Protein AF-A0A822FAY7-F1 (afdb_monomer)

Solvent-accessible surface area (backbone atoms only — not comparable to full-atom values): 6785 Å² total; per-residue (Å²): 119,58,75,70,42,89,49,60,68,51,23,32,50,46,38,50,51,51,38,53,34,38,76,68,67,65,59,54,76,90,48,44,64,59,56,44,50,55,19,60,71,28,56,75,43,90,48,66,67,33,20,54,40,16,51,53,31,45,51,46,48,63,76,56,36,92,80,67,54,96,81,66,48,71,68,55,53,52,46,54,53,49,57,52,53,50,52,55,50,52,54,50,54,51,52,52,50,52,55,50,50,56,54,50,53,52,54,51,53,60,52,56,69,59,62,73,74,76,80,121

Nearest PDB structures (foldseek):
  6qj3-assembly1_A  TM=6.972E-01  e=2.398E-02  Thermochaetoides thermophila DSM 1495
  7qen-assembly1_D  TM=8.013E-01  e=7.112E-02  Saccharomyces cerevisiae
  6qj4-assembly1_A  TM=6.654E-01  e=1.003E-01  Thermochaetoides thermophila DSM 1495
  7q2x-assembly1_D  TM=8.027E-01  e=2.652E-01  Saccharomyces cerevisiae S288C
  5nr4-assembly2_B  TM=8.354E-01  e=2.202E+00  Homo sapiens

Sequence (120 aa):
DHVRDEAAFVRQRCLQLWISLVIQKRVPVKQYLRVFELGLDRLRDKACRVRKHAVTLVMHMVLNNPYLVIDSTRAQIEKGQNDAKTKLVELRQELEKLNKNIKEDKKMEEKKSQSDDEDS

pLDDT: mean 86.58, std 14.05, range [43.22, 98.0]

Structure (mmCIF, N/CA/C/O backbone):
data_AF-A0A822FAY7-F1
#
_entry.id   AF-A0A822FAY7-F1
#
loop_
_atom_site.group_PDB
_atom_site.id
_atom_site.type_symbol
_atom_site.label_atom_id
_atom_site.label_alt_id
_atom_site.label_comp_id
_atom_site.label_asym_id
_atom_site.label_entity_id
_atom_site.label_seq_id
_atom_site.pdbx_PDB_ins_code
_atom_site.Cartn_x
_atom_site.Cartn_y
_atom_site.Cartn_z
_atom_site.occupancy
_atom_site.B_iso_or_equiv
_atom_site.auth_seq_id
_atom_site.auth_comp_id
_atom_site.auth_asym_id
_atom_site.auth_atom_id
_atom_site.pdbx_PDB_model_num
ATOM 1 N N . ASP A 1 1 ? -0.979 -12.373 -16.413 1.00 59.97 1 ASP A N 1
ATOM 2 C CA . ASP A 1 1 ? -0.366 -11.320 -15.576 1.00 59.97 1 ASP A CA 1
ATOM 3 C C . ASP A 1 1 ? 0.816 -10.680 -16.316 1.00 59.97 1 ASP A C 1
ATOM 5 O O . ASP A 1 1 ? 1.876 -11.289 -16.403 1.00 59.97 1 ASP A O 1
ATOM 9 N N . HIS A 1 2 ? 0.646 -9.491 -16.912 1.00 74.88 2 HIS A N 1
ATOM 10 C CA . HIS A 1 2 ? 1.642 -8.883 -17.828 1.00 74.88 2 HIS A CA 1
ATOM 11 C C . HIS A 1 2 ? 2.901 -8.322 -17.136 1.00 74.88 2 HIS A C 1
ATOM 13 O O . HIS A 1 2 ? 3.894 -8.014 -17.789 1.00 74.88 2 HIS A O 1
ATOM 19 N N . VAL A 1 3 ? 2.918 -8.246 -15.801 1.00 71.62 3 VAL A N 1
ATOM 20 C CA . VAL A 1 3 ? 4.130 -7.928 -15.014 1.00 71.62 3 VAL A CA 1
ATOM 21 C C . VAL A 1 3 ? 5.195 -9.035 -15.132 1.00 71.62 3 VAL A C 1
ATOM 23 O O . VAL A 1 3 ? 6.375 -8.808 -14.852 1.00 71.62 3 VAL A O 1
ATOM 26 N N . ARG A 1 4 ? 4.796 -10.237 -15.566 1.00 78.81 4 ARG A N 1
ATOM 27 C CA . ARG A 1 4 ? 5.665 -11.408 -15.759 1.00 78.81 4 ARG A CA 1
ATOM 28 C C . ARG A 1 4 ? 5.906 -11.750 -17.229 1.00 78.81 4 ARG A C 1
ATOM 30 O O . ARG A 1 4 ? 6.434 -12.817 -17.508 1.00 78.81 4 ARG A O 1
ATOM 37 N N . ASP A 1 5 ? 5.520 -10.862 -18.138 1.00 89.75 5 ASP A N 1
ATOM 38 C CA . ASP A 1 5 ? 5.746 -11.037 -19.570 1.00 89.75 5 ASP A CA 1
ATOM 39 C C . ASP A 1 5 ? 7.237 -11.248 -19.874 1.00 89.75 5 ASP A C 1
ATOM 41 O O . ASP A 1 5 ? 8.086 -10.669 -19.191 1.00 89.75 5 ASP A O 1
ATOM 45 N N . GLU A 1 6 ? 7.576 -12.058 -20.875 1.00 84.75 6 GLU A N 1
ATOM 46 C CA . GLU A 1 6 ? 8.968 -12.281 -21.283 1.00 84.75 6 GLU A CA 1
ATOM 47 C C . GLU A 1 6 ? 9.614 -10.985 -21.783 1.00 84.75 6 GLU A C 1
ATOM 49 O O . GLU A 1 6 ? 10.769 -10.678 -21.450 1.00 84.75 6 GLU A O 1
ATOM 54 N N . ALA A 1 7 ? 8.842 -10.172 -22.507 1.00 90.38 7 ALA A N 1
ATOM 55 C CA . ALA A 1 7 ? 9.295 -8.921 -23.071 1.00 90.38 7 ALA A CA 1
ATOM 56 C C . ALA A 1 7 ? 9.438 -7.857 -21.978 1.00 90.38 7 ALA A C 1
ATOM 58 O O . ALA A 1 7 ? 8.471 -7.348 -21.402 1.00 90.38 7 ALA A O 1
ATOM 59 N N . ALA A 1 8 ? 10.678 -7.415 -21.757 1.00 91.50 8 ALA A N 1
ATOM 60 C CA . ALA A 1 8 ? 10.980 -6.334 -20.820 1.00 91.50 8 ALA A CA 1
ATOM 61 C C . ALA A 1 8 ? 10.193 -5.042 -21.126 1.00 91.50 8 ALA A C 1
ATOM 63 O O . ALA A 1 8 ? 9.879 -4.283 -20.209 1.00 91.50 8 ALA A O 1
ATOM 64 N N . PHE A 1 9 ? 9.842 -4.808 -22.399 1.00 93.38 9 PHE A N 1
ATOM 65 C CA . PHE A 1 9 ? 9.023 -3.675 -22.834 1.00 93.38 9 PHE A CA 1
ATOM 66 C C . PHE A 1 9 ? 7.597 -3.709 -22.255 1.00 93.38 9 PHE A C 1
ATOM 68 O O . PHE A 1 9 ? 7.089 -2.683 -21.795 1.00 93.38 9 PHE A O 1
ATOM 75 N N . VAL A 1 10 ? 6.963 -4.882 -22.226 1.00 94.69 10 VAL A N 1
ATOM 76 C CA . VAL A 1 10 ? 5.614 -5.048 -21.670 1.00 94.69 10 VAL A CA 1
ATOM 77 C C . VAL A 1 10 ? 5.660 -4.888 -20.152 1.00 94.69 10 VAL A C 1
ATOM 79 O O . VAL A 1 10 ? 4.880 -4.115 -19.589 1.00 94.69 10 VAL A O 1
ATOM 82 N N . ARG A 1 11 ? 6.651 -5.508 -19.491 1.00 94.25 11 ARG A N 1
ATOM 83 C CA . ARG A 1 11 ? 6.856 -5.373 -18.038 1.00 94.25 11 ARG A CA 1
ATOM 84 C C . ARG A 1 11 ? 7.035 -3.912 -17.613 1.00 94.25 11 ARG A C 1
ATOM 86 O O . ARG A 1 11 ? 6.341 -3.455 -16.706 1.00 94.25 11 ARG A O 1
ATOM 93 N N . GLN A 1 12 ? 7.908 -3.147 -18.285 1.00 94.94 12 GLN A N 1
ATOM 94 C CA . GLN A 1 12 ? 8.097 -1.724 -17.953 1.00 94.94 12 GLN A CA 1
ATOM 95 C C . GLN A 1 12 ? 6.815 -0.909 -18.177 1.00 94.94 12 GLN A C 1
ATOM 97 O O . GLN A 1 12 ? 6.531 -0.006 -17.393 1.00 94.94 12 GLN A O 1
ATOM 102 N N . ARG A 1 13 ? 6.023 -1.212 -19.218 1.00 96.25 13 ARG A N 1
ATOM 103 C CA . ARG A 1 13 ? 4.800 -0.456 -19.510 1.00 96.25 13 ARG A CA 1
ATOM 104 C C . ARG A 1 13 ? 3.723 -0.735 -18.471 1.00 96.25 13 ARG A C 1
ATOM 106 O O . ARG A 1 13 ? 3.036 0.191 -18.051 1.00 96.25 13 ARG A O 1
ATOM 113 N N . CYS A 1 14 ? 3.641 -1.973 -17.994 1.00 95.75 14 CYS A N 1
ATOM 114 C CA . CYS A 1 14 ? 2.780 -2.323 -16.876 1.00 95.75 14 CYS A CA 1
ATOM 115 C C . CYS A 1 14 ? 3.161 -1.540 -15.607 1.00 95.75 14 CYS A C 1
ATOM 117 O O . CYS A 1 14 ? 2.295 -0.925 -14.990 1.00 95.75 14 CYS A O 1
ATOM 119 N N . LEU A 1 15 ? 4.456 -1.457 -15.269 1.00 96.25 15 LEU A N 1
ATOM 120 C CA . LEU A 1 15 ? 4.921 -0.646 -14.133 1.00 96.25 15 LEU A CA 1
ATOM 121 C C . LEU A 1 15 ? 4.598 0.848 -14.304 1.00 96.25 15 LEU A C 1
ATOM 123 O O . LEU A 1 15 ? 4.196 1.495 -13.343 1.00 96.25 15 LEU A O 1
ATOM 127 N N . GLN A 1 16 ? 4.714 1.397 -15.519 1.00 96.38 16 GLN A N 1
ATOM 128 C CA . GLN A 1 16 ? 4.325 2.786 -15.809 1.00 96.38 16 GLN A CA 1
ATOM 129 C C . GLN A 1 16 ? 2.836 3.047 -15.568 1.00 96.38 16 GLN A C 1
ATOM 131 O O . GLN A 1 16 ? 2.483 4.084 -15.009 1.00 96.38 16 GLN A O 1
ATOM 136 N N . LEU A 1 17 ? 1.965 2.119 -15.973 1.00 96.69 17 LEU A N 1
ATOM 137 C CA . LEU A 1 17 ? 0.528 2.233 -15.721 1.00 96.69 17 LEU A CA 1
ATOM 138 C C . LEU A 1 17 ? 0.237 2.219 -14.220 1.00 96.69 17 LEU A C 1
ATOM 140 O O . LEU A 1 17 ? -0.496 3.080 -13.738 1.00 96.69 17 LEU A O 1
ATOM 144 N N . TRP A 1 18 ? 0.873 1.313 -13.473 1.00 96.44 18 TRP A N 1
ATOM 145 C CA . TRP A 1 18 ? 0.755 1.290 -12.016 1.00 96.44 18 TRP A CA 1
ATOM 146 C C . TRP A 1 18 ? 1.210 2.602 -11.380 1.00 96.44 18 TRP A C 1
ATOM 148 O O . TRP A 1 18 ? 0.471 3.155 -10.574 1.00 96.44 18 TRP A O 1
ATOM 158 N N . ILE A 1 19 ? 2.354 3.157 -11.792 1.00 97.12 19 ILE A N 1
ATOM 159 C CA . ILE A 1 19 ? 2.822 4.469 -11.314 1.00 97.12 19 ILE A CA 1
ATOM 160 C C . ILE A 1 19 ? 1.750 5.549 -11.535 1.00 97.12 19 ILE A C 1
ATOM 162 O O . ILE A 1 19 ? 1.431 6.288 -10.605 1.00 97.12 19 ILE A O 1
ATOM 166 N N . SER A 1 20 ? 1.154 5.620 -12.731 1.00 97.88 20 SER A N 1
ATOM 167 C CA . SER A 1 20 ? 0.099 6.600 -13.035 1.00 97.88 20 SER A CA 1
ATOM 168 C C . SER A 1 20 ? -1.114 6.438 -12.119 1.00 97.88 20 SER A C 1
ATOM 170 O O . SER A 1 20 ? -1.636 7.428 -11.608 1.00 97.88 20 SER A O 1
ATOM 172 N N . LEU A 1 21 ? -1.554 5.200 -11.879 1.00 96.69 21 LEU A N 1
ATOM 173 C CA . LEU A 1 21 ? -2.699 4.922 -11.009 1.00 96.69 21 LEU A CA 1
ATOM 174 C C . LEU A 1 21 ? -2.421 5.316 -9.555 1.00 96.69 21 LEU A C 1
ATOM 176 O O . LEU A 1 21 ? -3.313 5.826 -8.877 1.00 96.69 21 LEU A O 1
ATOM 180 N N . VAL A 1 22 ? -1.192 5.102 -9.082 1.00 96.06 22 VAL A N 1
ATOM 181 C CA . VAL A 1 22 ? -0.758 5.460 -7.724 1.00 96.06 22 VAL A CA 1
ATOM 182 C C . VAL A 1 22 ? -0.731 6.972 -7.540 1.00 96.06 22 VAL A C 1
ATOM 184 O O . VAL A 1 22 ? -1.306 7.472 -6.577 1.00 96.06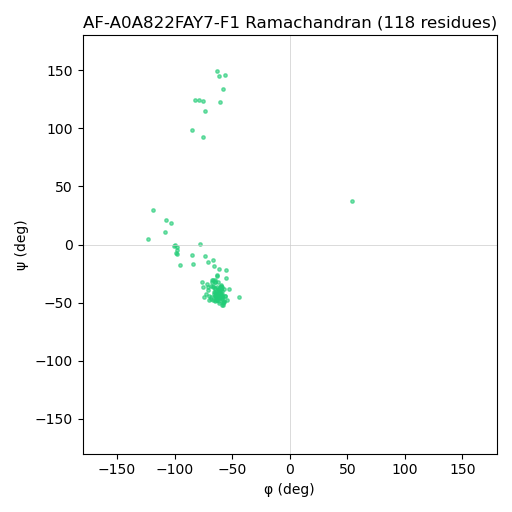 22 VAL A O 1
ATOM 187 N N . ILE A 1 23 ? -0.141 7.707 -8.487 1.00 95.31 23 ILE A N 1
ATOM 188 C CA . ILE A 1 23 ? -0.091 9.179 -8.459 1.00 95.31 23 ILE A CA 1
ATOM 189 C C . ILE A 1 23 ? -1.505 9.774 -8.471 1.00 95.31 23 ILE A C 1
ATOM 191 O O . ILE A 1 23 ? -1.791 10.721 -7.744 1.00 95.31 23 ILE A O 1
ATOM 195 N N . GLN A 1 24 ? -2.414 9.190 -9.253 1.00 95.88 24 GLN A N 1
ATOM 196 C CA . GLN A 1 24 ? -3.815 9.615 -9.313 1.00 95.88 24 GLN A CA 1
ATOM 197 C C . GLN A 1 24 ? -4.657 9.120 -8.122 1.00 95.88 24 GLN A C 1
ATOM 199 O O . GLN A 1 24 ? -5.859 9.384 -8.081 1.00 95.88 24 GLN A O 1
ATOM 204 N N . LYS A 1 25 ? -4.063 8.382 -7.172 1.00 92.19 25 LYS A N 1
ATOM 205 C CA . LYS A 1 25 ? -4.742 7.776 -6.013 1.00 92.19 25 LYS A CA 1
ATOM 206 C C . LYS A 1 25 ? -5.935 6.891 -6.409 1.00 92.19 25 LYS A C 1
ATOM 208 O O . LYS A 1 25 ? -6.962 6.863 -5.738 1.00 92.19 25 LYS A O 1
ATOM 213 N N . ARG A 1 26 ? -5.808 6.161 -7.524 1.00 94.94 26 ARG A N 1
ATOM 214 C CA . ARG A 1 26 ? -6.856 5.290 -8.099 1.00 94.94 26 ARG A CA 1
ATOM 215 C C . ARG A 1 26 ? -6.671 3.810 -7.780 1.00 94.94 26 ARG A C 1
ATOM 217 O O . ARG A 1 26 ? -7.494 2.999 -8.195 1.00 94.94 26 ARG A O 1
ATOM 224 N N . VAL A 1 27 ? -5.608 3.445 -7.067 1.00 93.50 27 VAL A N 1
ATOM 225 C CA . VAL A 1 27 ? -5.380 2.061 -6.640 1.00 93.50 27 VAL A CA 1
ATOM 226 C C . VAL A 1 27 ? -6.317 1.735 -5.473 1.00 93.50 27 VAL A C 1
ATOM 228 O O . VAL A 1 27 ? -6.261 2.422 -4.451 1.00 93.50 27 VAL A O 1
ATOM 231 N N . PRO A 1 28 ? -7.160 0.691 -5.571 1.00 93.62 28 PRO A N 1
ATOM 232 C CA . PRO A 1 28 ? -7.984 0.263 -4.449 1.00 93.62 28 PRO A CA 1
ATOM 233 C C . PRO A 1 28 ? -7.117 -0.092 -3.238 1.00 93.62 28 PRO A C 1
ATOM 235 O O . PRO A 1 28 ? -6.157 -0.852 -3.358 1.00 93.62 28 PRO A O 1
ATOM 238 N N . VAL A 1 29 ? -7.498 0.388 -2.053 1.00 90.81 29 VAL A N 1
ATOM 239 C CA . VAL A 1 29 ? -6.745 0.193 -0.797 1.00 90.81 29 VAL A CA 1
ATOM 240 C C . VAL A 1 29 ? -6.436 -1.290 -0.525 1.00 90.81 29 VAL A C 1
ATOM 242 O O . VAL A 1 29 ? -5.321 -1.638 -0.141 1.00 90.81 29 VAL A O 1
ATOM 245 N N . LYS A 1 30 ? -7.384 -2.186 -0.836 1.00 92.94 30 LYS A N 1
ATOM 246 C CA . LYS A 1 30 ? -7.228 -3.649 -0.709 1.00 92.94 30 LYS A CA 1
ATOM 247 C C . LYS A 1 30 ? -6.133 -4.240 -1.610 1.00 92.94 30 LYS A C 1
ATOM 249 O O . LYS A 1 30 ? -5.585 -5.287 -1.295 1.00 92.94 30 LYS A O 1
ATOM 254 N N . GLN A 1 31 ? -5.833 -3.594 -2.735 1.00 92.12 31 GLN A N 1
ATOM 255 C CA . GLN A 1 31 ? -4.836 -4.043 -3.713 1.00 92.12 31 GLN A CA 1
ATOM 256 C C . GLN A 1 31 ? -3.493 -3.325 -3.545 1.00 92.12 31 GLN A C 1
ATOM 258 O O . GLN A 1 31 ? -2.516 -3.711 -4.180 1.00 92.12 31 GLN A O 1
ATOM 263 N N . TYR A 1 32 ? -3.421 -2.308 -2.683 1.00 93.62 32 TYR A N 1
ATOM 264 C CA . TYR A 1 32 ? -2.243 -1.458 -2.539 1.00 93.62 32 TYR A CA 1
ATOM 265 C C . TYR A 1 32 ? -0.992 -2.270 -2.177 1.00 93.62 32 TYR A C 1
ATOM 267 O O . TYR A 1 32 ? 0.021 -2.197 -2.865 1.00 93.62 32 TYR A O 1
ATOM 275 N N . LEU A 1 33 ? -1.088 -3.137 -1.164 1.00 93.38 33 LEU A N 1
ATOM 276 C CA . LEU A 1 33 ? 0.020 -4.019 -0.779 1.00 93.38 33 LEU A CA 1
ATOM 277 C C . LEU A 1 33 ? 0.422 -4.967 -1.912 1.00 93.38 33 LEU A C 1
ATOM 279 O O . LEU A 1 33 ? 1.607 -5.145 -2.168 1.00 93.38 33 LEU A O 1
ATOM 283 N N . ARG A 1 34 ? -0.550 -5.497 -2.660 1.00 94.00 34 ARG A N 1
ATOM 284 C CA . ARG A 1 34 ? -0.263 -6.398 -3.776 1.00 94.00 34 ARG A CA 1
ATOM 285 C C . ARG A 1 34 ? 0.526 -5.706 -4.889 1.00 94.00 34 ARG A C 1
ATOM 287 O O . ARG A 1 34 ? 1.463 -6.280 -5.435 1.00 94.00 34 ARG A O 1
ATOM 294 N N . VAL A 1 35 ? 0.165 -4.469 -5.222 1.00 94.25 35 VAL A N 1
ATOM 295 C CA . VAL A 1 35 ? 0.898 -3.651 -6.203 1.00 94.25 35 VAL A CA 1
ATOM 296 C C . VAL A 1 35 ? 2.292 -3.295 -5.682 1.00 94.25 35 VAL A C 1
ATOM 298 O O . VAL A 1 35 ? 3.251 -3.267 -6.453 1.00 94.25 35 VAL A O 1
ATOM 301 N N . PHE A 1 36 ? 2.424 -3.072 -4.374 1.00 94.94 36 PHE A N 1
ATOM 302 C CA . PHE A 1 36 ? 3.708 -2.794 -3.740 1.00 94.94 36 PHE A CA 1
ATOM 303 C C . PHE A 1 36 ? 4.662 -3.989 -3.837 1.00 94.94 36 PHE A C 1
ATOM 305 O O . PHE A 1 36 ? 5.793 -3.828 -4.293 1.00 94.94 36 PHE A O 1
ATOM 312 N N . GLU A 1 37 ? 4.187 -5.192 -3.502 1.00 94.94 37 GLU A N 1
ATOM 313 C CA . GLU A 1 37 ? 4.926 -6.450 -3.668 1.00 94.94 37 GLU A CA 1
ATOM 314 C C . GLU A 1 37 ? 5.373 -6.658 -5.116 1.00 94.94 37 GLU A C 1
ATOM 316 O O . GLU A 1 37 ? 6.533 -6.975 -5.359 1.00 94.94 37 GLU A O 1
ATOM 321 N N . LEU A 1 38 ? 4.492 -6.399 -6.091 1.00 92.62 38 LEU A N 1
ATOM 322 C CA . LEU A 1 38 ? 4.852 -6.476 -7.511 1.00 92.62 38 LEU A CA 1
ATOM 323 C C . LEU A 1 38 ? 6.001 -5.520 -7.861 1.00 92.62 38 LEU A C 1
ATOM 325 O O . LEU A 1 38 ? 6.888 -5.886 -8.631 1.00 92.62 38 LEU A O 1
ATOM 329 N N . GLY A 1 39 ? 6.013 -4.309 -7.300 1.00 94.00 39 GLY A N 1
ATOM 330 C CA . GLY A 1 39 ? 7.128 -3.373 -7.447 1.00 94.00 39 GLY A CA 1
ATOM 331 C C . GLY A 1 39 ? 8.425 -3.912 -6.838 1.00 94.00 39 GLY A C 1
ATOM 332 O O . GLY A 1 39 ? 9.461 -3.913 -7.507 1.00 94.00 39 GLY A O 1
ATOM 333 N N . LEU A 1 40 ? 8.364 -4.429 -5.608 1.00 95.88 40 LEU A N 1
ATOM 334 C CA . LEU A 1 40 ? 9.514 -5.016 -4.911 1.00 95.88 40 LEU A CA 1
ATOM 335 C C . LEU A 1 40 ? 10.104 -6.213 -5.672 1.00 95.88 40 LEU A C 1
ATOM 337 O O . LEU A 1 40 ? 11.314 -6.270 -5.899 1.00 95.88 40 LEU A O 1
ATOM 341 N N . ASP A 1 41 ? 9.251 -7.111 -6.163 1.00 93.94 41 ASP A N 1
ATOM 342 C CA . ASP A 1 41 ? 9.632 -8.290 -6.947 1.00 93.94 41 ASP A CA 1
ATOM 343 C C . ASP A 1 41 ? 10.345 -7.934 -8.259 1.00 93.94 41 ASP A C 1
ATOM 345 O O . ASP A 1 41 ? 11.007 -8.780 -8.871 1.00 93.94 41 ASP A O 1
ATOM 349 N N . ARG A 1 42 ? 10.177 -6.704 -8.760 1.00 94.31 42 ARG A N 1
ATOM 350 C CA . ARG A 1 42 ? 10.811 -6.211 -9.994 1.00 94.31 42 ARG A CA 1
ATOM 351 C C . ARG A 1 42 ? 12.076 -5.388 -9.748 1.00 94.31 42 ARG A C 1
ATOM 353 O O . ARG A 1 42 ? 12.762 -5.050 -10.712 1.00 94.31 42 ARG A O 1
ATOM 360 N N . LEU A 1 43 ? 12.469 -5.149 -8.494 1.00 95.75 43 LEU A N 1
ATOM 361 C CA . LEU A 1 43 ? 13.742 -4.484 -8.172 1.00 95.75 43 LEU A CA 1
ATOM 362 C C . LEU A 1 43 ? 14.966 -5.284 -8.641 1.00 95.75 43 LEU A C 1
ATOM 364 O O . LEU A 1 43 ? 16.011 -4.703 -8.925 1.00 95.75 43 LEU A O 1
ATOM 368 N N . ARG A 1 44 ? 14.832 -6.609 -8.766 1.00 93.50 44 ARG A N 1
ATOM 369 C CA . ARG A 1 44 ? 15.889 -7.522 -9.233 1.00 93.50 44 ARG A CA 1
ATOM 370 C C . ARG A 1 44 ? 15.696 -7.990 -10.683 1.00 93.50 44 ARG A C 1
ATOM 372 O O . ARG A 1 44 ? 16.284 -8.989 -11.083 1.00 93.50 44 ARG A O 1
ATOM 379 N N . ASP A 1 45 ? 14.880 -7.296 -11.484 1.00 96.00 45 ASP A N 1
ATOM 380 C CA . ASP A 1 45 ? 14.680 -7.652 -12.898 1.00 96.00 45 ASP A CA 1
ATOM 381 C C . ASP A 1 45 ? 15.998 -7.562 -13.692 1.00 96.00 45 ASP A C 1
ATOM 383 O O . ASP A 1 45 ? 16.816 -6.672 -13.452 1.00 96.00 45 ASP A O 1
ATOM 387 N N . LYS A 1 46 ? 16.203 -8.454 -14.671 1.00 94.12 46 LYS A N 1
ATOM 388 C CA . LYS A 1 46 ? 17.389 -8.464 -15.547 1.00 94.12 46 LYS A CA 1
ATOM 389 C C . LYS A 1 46 ? 17.529 -7.157 -16.338 1.00 94.12 46 LYS A C 1
ATOM 391 O O . LYS A 1 46 ? 18.637 -6.642 -16.497 1.00 94.12 46 LYS A O 1
ATOM 396 N N . ALA A 1 47 ? 16.417 -6.586 -16.798 1.00 95.31 47 ALA A N 1
ATOM 397 C CA . ALA A 1 47 ? 16.404 -5.365 -17.589 1.00 95.31 47 ALA A CA 1
ATOM 398 C C . ALA A 1 47 ? 16.488 -4.112 -16.700 1.00 95.31 47 ALA A C 1
ATOM 400 O O . ALA A 1 47 ? 15.630 -3.865 -15.852 1.00 95.31 47 ALA A O 1
ATOM 401 N N . CYS A 1 48 ? 17.483 -3.255 -16.951 1.00 95.88 48 CYS A N 1
ATOM 402 C CA . CYS A 1 48 ? 17.692 -2.022 -16.180 1.00 95.88 48 CYS A CA 1
ATOM 403 C C . CYS A 1 48 ? 16.492 -1.064 -16.232 1.00 95.88 48 CYS A C 1
ATOM 405 O O . CYS A 1 48 ? 16.172 -0.425 -15.231 1.00 95.88 48 CYS A O 1
ATOM 407 N N . ARG A 1 49 ? 15.794 -1.002 -17.374 1.00 95.00 49 ARG A N 1
ATOM 408 C CA . ARG A 1 49 ? 14.599 -0.165 -17.556 1.00 95.00 49 ARG A CA 1
ATOM 409 C C . ARG A 1 49 ? 13.487 -0.595 -16.601 1.00 95.00 49 ARG A C 1
ATOM 411 O O . ARG A 1 49 ? 12.919 0.245 -15.921 1.00 95.00 49 ARG A O 1
ATOM 418 N N . VAL A 1 50 ? 13.253 -1.901 -16.466 1.00 96.44 50 VAL A N 1
ATOM 419 C CA . VAL A 1 50 ? 12.248 -2.436 -15.536 1.00 96.44 50 VAL A CA 1
ATOM 420 C C . VAL A 1 50 ? 12.621 -2.104 -14.090 1.00 96.44 50 VAL A C 1
ATOM 422 O O . VAL A 1 50 ? 11.768 -1.616 -13.353 1.00 96.44 50 VAL A O 1
ATOM 425 N N . ARG A 1 51 ? 13.897 -2.260 -13.701 1.00 97.69 51 ARG A N 1
ATOM 426 C CA . ARG A 1 51 ? 14.366 -1.892 -12.351 1.00 97.69 51 ARG A CA 1
ATOM 427 C C . ARG A 1 51 ? 14.154 -0.411 -12.038 1.00 97.69 51 ARG A C 1
ATOM 429 O O . ARG A 1 51 ? 13.688 -0.085 -10.951 1.00 97.69 51 ARG A O 1
ATOM 436 N N . LYS A 1 52 ? 14.451 0.482 -12.990 1.00 97.44 52 LYS A N 1
ATOM 437 C CA . LYS A 1 52 ? 14.229 1.929 -12.831 1.00 97.44 52 LYS A CA 1
ATOM 438 C C . LYS A 1 52 ? 12.760 2.224 -12.525 1.00 97.44 52 LYS A C 1
ATOM 440 O O . LYS A 1 52 ? 12.464 2.909 -11.553 1.00 97.44 52 LYS A O 1
ATOM 445 N N . HIS A 1 53 ? 11.845 1.662 -13.313 1.00 97.50 53 HIS A N 1
ATOM 446 C CA . HIS A 1 53 ? 10.408 1.843 -13.104 1.00 97.50 53 HIS A CA 1
ATOM 447 C C . HIS A 1 53 ? 9.903 1.173 -11.823 1.00 97.50 53 HIS A C 1
ATOM 449 O O . HIS A 1 53 ? 9.006 1.709 -11.183 1.00 97.50 53 HIS A O 1
ATOM 455 N N . ALA A 1 54 ? 10.493 0.055 -11.403 1.00 97.69 54 ALA A N 1
ATOM 456 C CA . ALA A 1 54 ? 10.163 -0.593 -10.136 1.00 97.69 54 ALA A CA 1
ATOM 457 C C . ALA A 1 54 ? 10.520 0.295 -8.932 1.00 97.69 54 ALA A C 1
ATOM 459 O O . ALA A 1 54 ? 9.683 0.494 -8.054 1.00 97.69 54 ALA A O 1
ATOM 460 N N . VAL A 1 55 ? 11.714 0.902 -8.928 1.00 98.00 55 VAL A N 1
ATOM 461 C CA . VAL A 1 55 ? 12.120 1.874 -7.895 1.00 98.00 55 VAL A CA 1
ATOM 462 C C . VAL A 1 55 ? 11.159 3.061 -7.863 1.00 98.00 55 VAL A C 1
ATOM 464 O O . VAL A 1 55 ? 10.680 3.437 -6.796 1.00 98.00 55 VAL A O 1
ATOM 467 N N . THR A 1 56 ? 10.824 3.621 -9.029 1.00 97.69 56 THR A N 1
ATOM 468 C CA . THR A 1 56 ? 9.863 4.729 -9.131 1.00 97.69 56 THR A CA 1
ATOM 469 C C . THR A 1 56 ? 8.479 4.341 -8.604 1.00 97.69 56 THR A C 1
AT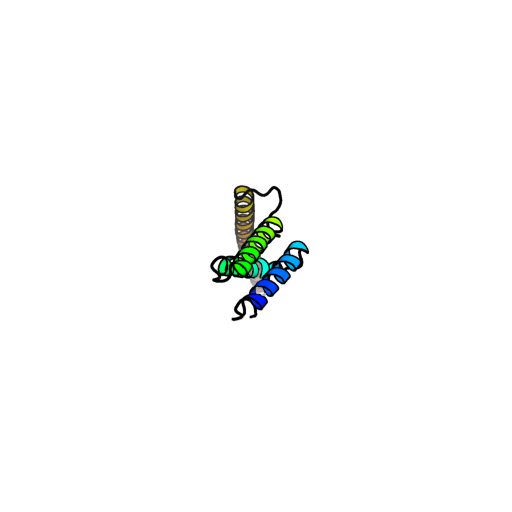OM 471 O O . THR A 1 56 ? 7.867 5.123 -7.880 1.00 97.69 56 THR A O 1
ATOM 474 N N . LEU A 1 57 ? 7.993 3.134 -8.908 1.00 97.25 57 LEU A N 1
ATOM 475 C CA . LEU A 1 57 ? 6.720 2.638 -8.385 1.00 97.25 57 LEU A CA 1
ATOM 476 C C . LEU A 1 57 ? 6.742 2.541 -6.858 1.00 97.25 57 LEU A C 1
ATOM 478 O O . LEU A 1 57 ? 5.853 3.083 -6.209 1.00 97.25 57 LEU A O 1
ATOM 482 N N . VAL A 1 58 ? 7.765 1.903 -6.285 1.00 96.88 58 VAL A N 1
ATOM 483 C CA . VAL A 1 58 ? 7.917 1.760 -4.827 1.00 96.88 58 VAL A CA 1
ATOM 484 C C . VAL A 1 58 ? 7.978 3.132 -4.152 1.00 96.88 58 VAL A C 1
ATOM 486 O O . VAL A 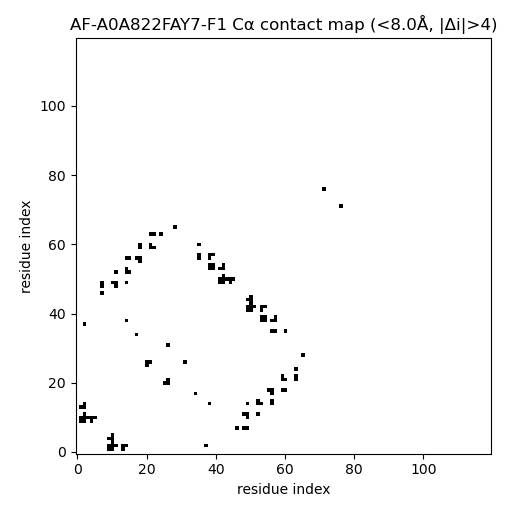1 58 ? 7.275 3.362 -3.171 1.00 96.88 58 VAL A O 1
ATOM 489 N N . MET A 1 59 ? 8.740 4.074 -4.713 1.00 97.12 59 MET A N 1
ATOM 490 C CA . MET A 1 59 ? 8.820 5.449 -4.214 1.00 97.12 59 MET A CA 1
ATOM 491 C C . MET A 1 59 ? 7.446 6.132 -4.195 1.00 97.12 59 MET A C 1
ATOM 493 O O . MET A 1 59 ? 7.023 6.634 -3.154 1.00 97.12 59 MET A O 1
ATOM 497 N N . HIS A 1 60 ? 6.716 6.126 -5.316 1.00 96.38 60 HIS A N 1
ATOM 498 C CA . HIS A 1 60 ? 5.391 6.750 -5.374 1.00 96.38 60 HIS A CA 1
ATOM 499 C C . HIS A 1 60 ? 4.371 6.055 -4.474 1.00 96.38 60 HIS A C 1
ATOM 501 O O . HIS A 1 60 ? 3.508 6.736 -3.924 1.00 96.38 60 HIS A O 1
ATOM 507 N N . MET A 1 61 ? 4.482 4.739 -4.289 1.00 95.06 61 MET A N 1
ATOM 508 C CA . MET A 1 61 ? 3.627 3.980 -3.380 1.00 95.06 61 MET A CA 1
ATOM 509 C C . MET A 1 61 ? 3.853 4.358 -1.913 1.00 95.06 61 MET A C 1
ATOM 511 O O . MET A 1 61 ? 2.895 4.410 -1.146 1.00 95.06 61 MET A O 1
ATOM 515 N N . VAL A 1 62 ? 5.092 4.648 -1.510 1.00 92.25 62 VAL A N 1
ATOM 516 C CA . VAL A 1 62 ? 5.372 5.152 -0.157 1.00 92.25 62 VAL A CA 1
ATOM 517 C C . VAL A 1 62 ? 4.848 6.579 -0.004 1.00 92.25 62 VAL A C 1
ATOM 519 O O . VAL A 1 62 ? 4.129 6.855 0.948 1.00 92.25 62 VAL A O 1
ATOM 522 N N . LEU A 1 63 ? 5.128 7.465 -0.965 1.00 91.25 63 LEU A N 1
ATOM 523 C CA . LEU A 1 63 ? 4.710 8.873 -0.907 1.00 91.25 63 LEU A CA 1
ATOM 524 C C . LEU A 1 63 ? 3.186 9.070 -0.952 1.00 91.25 63 LEU A C 1
ATOM 526 O O . LEU A 1 63 ? 2.678 10.028 -0.382 1.00 91.25 63 LEU A O 1
ATOM 530 N N . ASN A 1 64 ? 2.456 8.181 -1.630 1.00 91.19 64 ASN A N 1
ATOM 531 C CA . ASN A 1 64 ? 0.997 8.252 -1.773 1.00 91.19 64 ASN A CA 1
ATOM 532 C C . ASN A 1 64 ? 0.267 7.195 -0.937 1.00 91.19 64 ASN A C 1
ATOM 534 O O . ASN A 1 64 ? -0.873 6.845 -1.244 1.00 91.19 64 ASN A O 1
ATOM 538 N N . ASN A 1 65 ? 0.920 6.659 0.096 1.00 89.75 65 ASN A N 1
ATOM 539 C CA . ASN A 1 65 ? 0.363 5.583 0.900 1.00 89.75 65 ASN A CA 1
ATOM 540 C C . ASN A 1 65 ? -0.956 6.020 1.581 1.00 89.75 65 ASN A C 1
ATOM 542 O O . ASN A 1 65 ? -0.937 6.970 2.364 1.00 89.75 65 ASN A O 1
ATOM 546 N N . PRO A 1 66 ? -2.087 5.318 1.351 1.00 87.62 66 PRO A N 1
ATOM 547 C CA . PRO A 1 66 ? -3.385 5.667 1.935 1.00 87.62 66 PRO A CA 1
ATOM 548 C C . PRO A 1 66 ? -3.443 5.510 3.463 1.00 87.62 66 PRO A C 1
ATOM 550 O O . PRO A 1 66 ? -4.392 5.981 4.081 1.00 87.62 66 PRO A O 1
ATOM 553 N N . TYR A 1 67 ? -2.457 4.843 4.068 1.00 82.19 67 TYR A N 1
ATOM 554 C CA . TYR A 1 67 ? -2.356 4.638 5.514 1.00 82.19 67 TYR A CA 1
ATOM 555 C C . TYR A 1 67 ? -1.416 5.628 6.206 1.00 82.19 67 TYR A C 1
ATOM 557 O O . TYR A 1 67 ? -1.352 5.634 7.434 1.00 82.19 67 TYR A O 1
ATOM 565 N N . LEU A 1 68 ? -0.671 6.445 5.452 1.00 76.38 68 LEU A N 1
ATOM 566 C CA . LEU A 1 68 ? 0.115 7.523 6.045 1.00 76.38 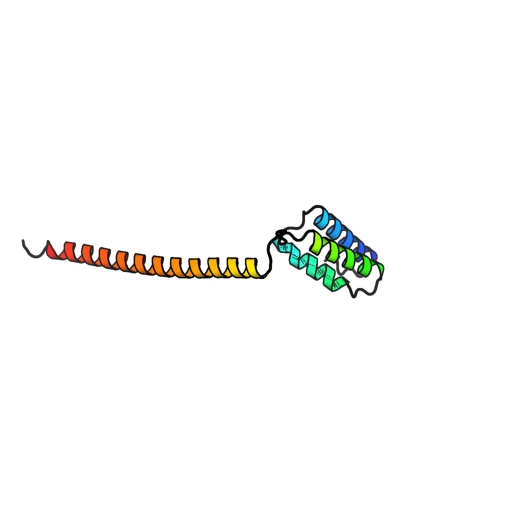68 LEU A CA 1
ATOM 567 C C . LEU A 1 68 ? -0.837 8.653 6.439 1.00 76.38 68 LEU A C 1
ATOM 569 O O . LEU A 1 68 ? -1.153 9.532 5.639 1.00 76.38 68 LEU A O 1
ATOM 573 N N . VAL A 1 69 ? -1.302 8.619 7.685 1.00 71.56 69 VAL A N 1
ATOM 574 C CA . VAL A 1 69 ? -1.855 9.806 8.336 1.00 71.56 69 VAL A CA 1
ATOM 575 C C . VAL A 1 69 ? -0.658 10.635 8.792 1.00 71.56 69 VAL A C 1
ATOM 577 O O . VAL A 1 69 ? 0.235 10.121 9.462 1.00 71.56 69 VAL A O 1
ATOM 580 N N . ILE A 1 70 ? -0.624 11.894 8.356 1.00 59.22 70 ILE A N 1
ATOM 581 C CA . ILE A 1 70 ? 0.559 12.772 8.313 1.00 59.22 70 ILE A CA 1
ATOM 582 C C . ILE A 1 70 ? 1.249 12.925 9.685 1.00 59.22 70 ILE A C 1
ATOM 584 O O . ILE A 1 70 ? 2.455 13.142 9.727 1.00 59.22 70 ILE A O 1
ATOM 588 N N . ASP A 1 71 ? 0.531 12.670 10.783 1.00 58.19 71 ASP A N 1
ATOM 589 C CA . ASP A 1 71 ? 1.024 12.854 12.153 1.00 58.19 71 ASP A CA 1
ATOM 590 C C . ASP A 1 71 ? 0.958 11.591 13.032 1.00 58.19 71 ASP A C 1
ATOM 592 O O . ASP A 1 71 ? 1.263 11.647 14.227 1.00 58.19 71 ASP A O 1
ATOM 596 N N . SER A 1 72 ? 0.564 10.435 12.480 1.00 66.62 72 SER A N 1
ATOM 597 C CA . SER A 1 72 ? 0.414 9.221 13.288 1.00 66.62 72 SER A CA 1
ATOM 598 C C . SER A 1 72 ? 1.735 8.473 13.449 1.00 66.62 72 SER A C 1
ATOM 600 O O . SER A 1 72 ? 2.135 7.680 12.594 1.00 66.62 72 SER A O 1
ATOM 602 N N . THR A 1 73 ? 2.404 8.681 14.582 1.00 78.38 73 THR A N 1
ATOM 603 C CA . THR A 1 73 ? 3.557 7.866 14.991 1.00 78.38 73 THR A CA 1
ATOM 604 C C . THR A 1 73 ? 3.128 6.413 15.202 1.00 78.38 73 THR A C 1
ATOM 606 O O . THR A 1 73 ? 2.019 6.147 15.667 1.00 78.38 73 THR A O 1
ATOM 609 N N . ARG A 1 74 ? 4.032 5.451 14.967 1.00 81.75 74 ARG A N 1
ATOM 610 C CA . ARG A 1 74 ? 3.816 4.024 15.282 1.00 81.75 74 ARG A CA 1
ATOM 611 C C . ARG A 1 74 ? 3.196 3.809 16.669 1.00 81.75 74 ARG A C 1
ATOM 613 O O . ARG A 1 74 ? 2.223 3.077 16.796 1.00 81.75 74 ARG A O 1
ATOM 620 N N . ALA A 1 75 ? 3.715 4.504 17.679 1.00 81.81 75 ALA A N 1
ATOM 621 C CA . ALA A 1 75 ? 3.209 4.443 19.047 1.00 81.81 75 ALA A CA 1
ATOM 622 C C . ALA A 1 75 ? 1.736 4.883 19.171 1.00 81.81 75 ALA A C 1
ATOM 624 O O . ALA A 1 75 ? 0.986 4.306 19.951 1.00 81.81 75 ALA A O 1
ATOM 625 N N . GLN A 1 76 ? 1.295 5.876 18.393 1.00 83.81 76 GLN A N 1
ATOM 626 C CA . GLN A 1 76 ? -0.102 6.321 18.389 1.00 83.81 76 GLN A CA 1
ATOM 627 C C . GLN A 1 76 ? -1.018 5.289 17.725 1.00 83.81 76 GLN A C 1
ATOM 629 O O . GLN A 1 76 ? -2.114 5.036 18.221 1.00 83.81 76 GLN A O 1
ATOM 634 N N . ILE A 1 77 ? -0.554 4.654 16.644 1.00 85.25 77 ILE A N 1
ATOM 635 C CA . ILE A 1 77 ? -1.279 3.561 15.983 1.00 85.25 77 ILE A CA 1
ATOM 636 C C . ILE A 1 77 ? -1.423 2.374 16.945 1.00 85.25 77 ILE A C 1
ATOM 638 O O . ILE A 1 77 ? -2.522 1.853 17.116 1.00 85.25 77 ILE A O 1
ATOM 642 N N . GLU A 1 78 ? -0.339 1.973 17.612 1.00 88.12 78 GLU A N 1
ATOM 643 C CA . GLU A 1 78 ? -0.343 0.876 18.589 1.00 88.12 78 GLU A CA 1
ATOM 644 C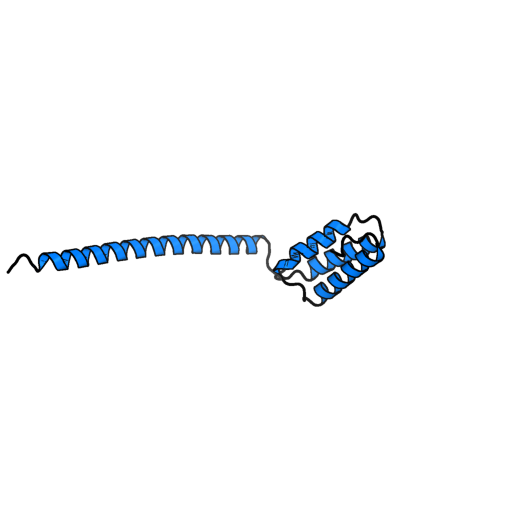 C . GLU A 1 78 ? -1.247 1.185 19.787 1.00 88.12 78 GLU A C 1
ATOM 646 O O . GLU A 1 78 ? -2.032 0.333 20.205 1.00 88.12 78 GLU A O 1
ATOM 651 N N . LYS A 1 79 ? -1.212 2.425 20.288 1.00 89.62 79 LYS A N 1
ATOM 652 C CA . LYS A 1 79 ? -2.131 2.882 21.332 1.00 89.62 79 LYS A CA 1
ATOM 653 C C . LYS A 1 79 ? -3.588 2.764 20.880 1.00 89.62 79 LYS A C 1
ATOM 655 O O . LYS A 1 79 ? -4.374 2.115 21.560 1.00 89.62 79 LYS A O 1
ATOM 660 N N . GLY A 1 80 ? -3.935 3.311 19.713 1.00 87.81 80 GLY A N 1
ATOM 661 C CA . GLY A 1 80 ? -5.299 3.233 19.180 1.00 87.81 80 GLY A CA 1
ATOM 662 C C . GLY A 1 80 ? -5.781 1.792 18.979 1.00 87.81 80 GLY A C 1
ATOM 663 O O . GLY A 1 80 ? -6.938 1.477 19.257 1.00 87.81 80 GLY A O 1
ATOM 664 N N . GLN A 1 81 ? -4.888 0.889 18.559 1.00 90.19 81 GLN A N 1
ATOM 665 C CA . GLN A 1 81 ? -5.191 -0.539 18.452 1.00 90.19 81 GLN A CA 1
ATOM 666 C C . GLN A 1 81 ? -5.461 -1.184 19.813 1.00 90.19 81 GLN A C 1
ATOM 668 O O . GLN A 1 81 ? -6.387 -1.986 19.928 1.00 90.19 81 GLN A O 1
ATOM 673 N N . ASN A 1 82 ? -4.666 -0.859 20.831 1.00 93.38 82 ASN A N 1
ATOM 674 C CA . ASN A 1 82 ? -4.849 -1.400 22.174 1.00 93.38 82 ASN A CA 1
ATOM 675 C C . ASN A 1 82 ? -6.137 -0.873 22.812 1.00 93.38 82 ASN A C 1
ATOM 677 O O . ASN A 1 82 ? -6.926 -1.675 23.299 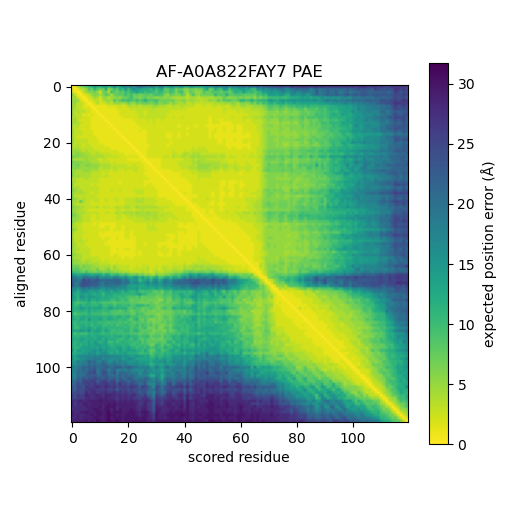1.00 93.38 82 ASN A O 1
ATOM 681 N N . ASP A 1 83 ? -6.412 0.427 22.704 1.00 93.50 83 ASP A N 1
ATOM 682 C CA . ASP A 1 83 ? -7.642 1.037 23.219 1.00 93.50 83 ASP A CA 1
ATOM 683 C C . ASP A 1 83 ? -8.890 0.404 22.578 1.00 93.50 83 ASP A C 1
ATOM 685 O O . ASP A 1 83 ? -9.861 0.080 23.263 1.00 93.50 83 ASP A O 1
ATOM 689 N N . ALA A 1 84 ? -8.861 0.170 21.261 1.00 93.31 84 ALA A N 1
ATOM 690 C CA . ALA A 1 84 ? -9.943 -0.514 20.557 1.00 93.31 84 ALA A CA 1
ATOM 691 C C . ALA A 1 84 ? -10.107 -1.976 21.012 1.00 93.31 84 ALA A C 1
ATOM 693 O O . ALA A 1 84 ? -11.233 -2.440 21.193 1.00 93.31 84 ALA A O 1
ATOM 694 N N . LYS A 1 85 ? -9.004 -2.706 21.230 1.00 95.44 85 LYS A N 1
ATOM 695 C CA . LYS A 1 85 ? -9.042 -4.085 21.747 1.00 95.44 85 LYS A CA 1
ATOM 696 C C . LYS A 1 85 ? -9.620 -4.146 23.159 1.00 95.44 85 LYS A C 1
ATOM 698 O O . LYS A 1 85 ? -10.458 -5.006 23.410 1.00 95.44 85 LYS A O 1
ATOM 703 N N . THR A 1 86 ? -9.219 -3.238 24.046 1.00 95.94 86 THR A N 1
ATOM 704 C CA . THR A 1 86 ? -9.728 -3.175 25.423 1.00 95.94 86 THR A CA 1
ATOM 705 C C . THR A 1 86 ? -11.232 -2.916 25.433 1.00 95.94 86 THR A C 1
ATOM 707 O O . THR A 1 86 ? -11.973 -3.705 26.014 1.00 95.94 86 THR A O 1
ATOM 710 N N . LYS A 1 87 ? -11.708 -1.922 24.670 1.00 96.56 87 LYS A N 1
ATOM 711 C CA . LYS A 1 87 ? -13.149 -1.643 24.522 1.00 96.56 87 LYS A CA 1
ATOM 712 C 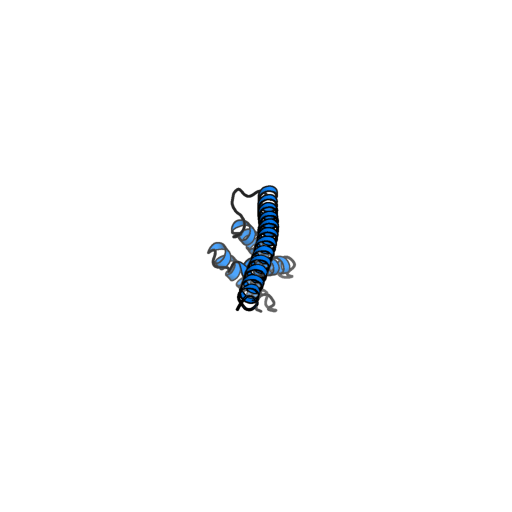C . LYS A 1 87 ? -13.938 -2.852 24.010 1.00 96.56 87 LYS A C 1
ATOM 714 O O . LYS A 1 87 ? -15.049 -3.106 24.460 1.00 96.56 87 LYS A O 1
ATOM 719 N N . LEU A 1 88 ? -13.371 -3.633 23.085 1.00 95.44 88 LEU A N 1
ATOM 720 C CA . LEU A 1 88 ? -14.008 -4.866 22.607 1.00 95.44 88 LEU A CA 1
ATOM 721 C C . LEU A 1 88 ? -14.100 -5.956 23.684 1.00 95.44 88 LEU A C 1
ATOM 723 O O . LEU A 1 88 ? -15.004 -6.786 23.613 1.00 95.44 88 LEU A O 1
ATOM 727 N N . VAL A 1 89 ? -13.163 -6.013 24.630 1.00 96.38 89 VAL A N 1
ATOM 728 C CA . VAL A 1 89 ? -13.225 -6.952 25.762 1.00 96.38 89 VAL A CA 1
ATOM 729 C C . VAL A 1 89 ? -14.274 -6.491 26.769 1.00 96.38 89 VAL A C 1
ATOM 731 O O . VAL A 1 89 ? -15.101 -7.298 27.185 1.00 96.38 89 VAL A O 1
ATOM 734 N N . GLU A 1 90 ? -14.292 -5.201 27.098 1.00 96.12 90 GLU A N 1
ATOM 735 C CA . GLU A 1 90 ? -15.275 -4.604 28.009 1.00 96.12 90 GLU A CA 1
ATOM 736 C C . GLU A 1 90 ? -16.709 -4.817 27.504 1.00 96.12 90 GLU A C 1
ATOM 738 O O . GLU A 1 90 ? -17.538 -5.372 28.224 1.00 96.12 90 GLU A O 1
ATOM 743 N N . LEU A 1 91 ? -16.977 -4.497 26.232 1.00 95.81 91 LEU A N 1
ATOM 744 C CA . LEU A 1 91 ? -18.294 -4.706 25.619 1.00 95.81 91 LEU A CA 1
ATOM 745 C C . LEU A 1 91 ? -18.711 -6.184 25.615 1.00 95.81 91 LEU A C 1
ATOM 747 O O . LEU A 1 91 ? -19.882 -6.494 25.816 1.00 95.81 91 LEU A O 1
ATOM 751 N N . ARG A 1 92 ? -17.773 -7.124 25.422 1.00 94.81 92 ARG A N 1
ATOM 752 C CA . ARG A 1 92 ? -18.081 -8.563 25.526 1.00 94.81 92 ARG A CA 1
ATOM 753 C C . ARG A 1 92 ? -18.508 -8.952 26.937 1.00 94.81 92 ARG A C 1
ATOM 755 O O . ARG A 1 92 ? -19.485 -9.678 27.088 1.00 94.81 92 ARG A O 1
ATOM 762 N N . GLN A 1 93 ? -17.806 -8.459 27.955 1.00 95.56 93 GLN A N 1
ATOM 763 C CA . GLN A 1 93 ? -18.145 -8.733 29.352 1.00 95.56 93 GLN A CA 1
ATOM 764 C C . GLN A 1 93 ? -19.500 -8.128 29.736 1.00 95.56 93 GLN A C 1
ATOM 766 O O . GLN A 1 93 ? -20.264 -8.741 30.480 1.00 95.56 93 GLN A O 1
ATOM 771 N N . GLU A 1 94 ? -19.818 -6.938 29.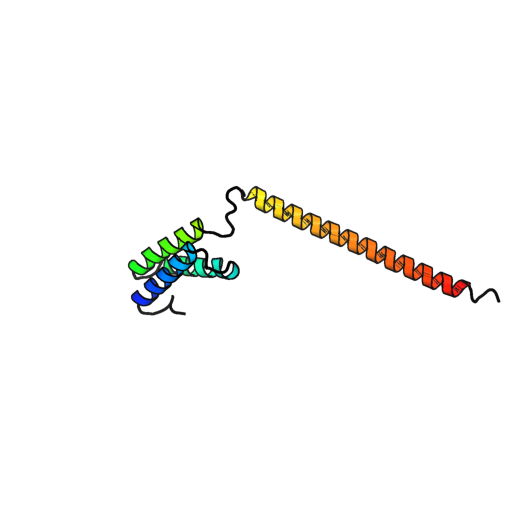230 1.00 95.69 94 GLU A N 1
ATOM 772 C CA . GLU A 1 94 ? -21.112 -6.293 29.452 1.00 95.69 94 GLU A CA 1
ATOM 773 C C . GLU A 1 94 ? -22.260 -7.086 28.811 1.00 95.69 94 GLU A C 1
ATOM 775 O O . GLU A 1 94 ? -23.258 -7.371 29.476 1.00 95.69 94 GLU A O 1
ATOM 780 N N . LEU A 1 95 ? -22.078 -7.551 27.569 1.00 94.12 95 LEU A N 1
ATOM 781 C CA . LEU A 1 95 ? -23.032 -8.439 26.897 1.00 94.12 95 LEU A CA 1
ATOM 782 C C . LEU A 1 95 ? -23.240 -9.759 27.658 1.00 94.12 95 LEU A C 1
ATOM 784 O O . LEU A 1 95 ? -24.363 -10.260 27.727 1.00 94.12 95 LEU A O 1
ATOM 788 N N . GLU A 1 96 ? -22.192 -10.334 28.253 1.00 93.19 96 GLU A N 1
ATOM 789 C CA . GLU A 1 96 ? -22.314 -11.542 29.080 1.00 93.19 96 GLU A CA 1
ATOM 790 C C . GLU A 1 96 ? -23.125 -11.305 30.356 1.00 93.19 96 GLU A C 1
ATOM 792 O O . GLU A 1 96 ? -23.940 -12.153 30.727 1.00 93.19 96 GLU A O 1
ATOM 797 N N . LYS A 1 97 ? -22.929 -10.162 31.021 1.00 93.38 97 LYS A N 1
ATOM 798 C CA . LYS A 1 97 ? -23.700 -9.785 32.214 1.00 93.38 97 LYS A CA 1
ATOM 799 C C . LYS A 1 97 ? -25.171 -9.570 31.870 1.00 93.38 97 LYS A C 1
ATOM 801 O O . LYS A 1 97 ? -26.029 -10.169 32.507 1.00 93.38 97 LYS A O 1
ATOM 806 N N . LEU A 1 98 ? -25.455 -8.807 30.813 1.00 92.38 98 LEU A N 1
ATOM 807 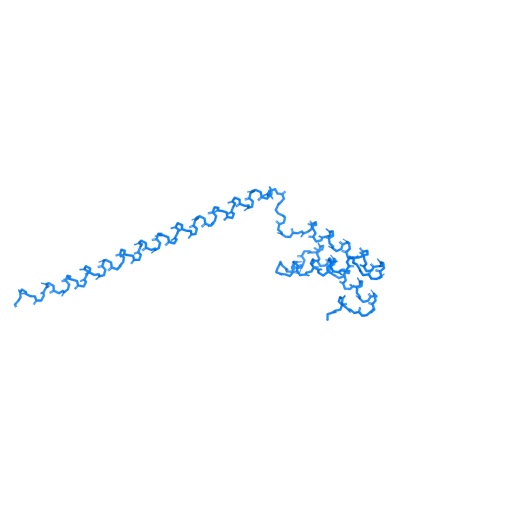C CA . LEU A 1 98 ? -26.818 -8.599 30.315 1.00 92.38 98 LEU A CA 1
ATOM 808 C C . LEU A 1 98 ? -27.514 -9.924 29.990 1.00 92.38 98 LEU A C 1
ATOM 810 O O . LEU A 1 98 ? -28.647 -10.147 30.403 1.00 92.38 98 LEU A O 1
ATOM 814 N N . ASN A 1 99 ? -26.823 -10.846 29.318 1.00 91.56 99 ASN A N 1
ATOM 815 C CA . ASN A 1 99 ? -27.381 -12.159 28.997 1.00 91.56 99 ASN A CA 1
ATOM 816 C C . ASN A 1 99 ? -27.673 -13.021 30.232 1.00 91.56 99 ASN A C 1
ATOM 818 O O . ASN A 1 99 ? -28.599 -13.832 30.194 1.00 91.56 99 ASN A O 1
ATOM 822 N N . LYS A 1 100 ? -26.890 -12.896 31.309 1.00 89.81 100 LYS A N 1
ATOM 823 C CA . LYS A 1 100 ? -27.185 -13.577 32.579 1.00 89.81 100 LYS A CA 1
ATOM 824 C C . LYS A 1 100 ? -28.430 -12.989 33.229 1.00 89.81 100 LYS A C 1
ATOM 826 O O . LYS A 1 100 ? -29.337 -13.756 33.534 1.00 89.81 100 LYS A O 1
ATOM 831 N N . ASN A 1 101 ? -28.519 -11.663 33.305 1.00 88.00 101 ASN A N 1
ATOM 832 C CA . ASN A 1 101 ? -29.678 -10.974 33.873 1.00 88.00 101 ASN A CA 1
ATOM 833 C C . ASN A 1 101 ? -30.969 -11.344 33.122 1.00 88.00 101 ASN A C 1
ATOM 835 O O . ASN A 1 101 ? -31.933 -11.769 33.739 1.00 88.00 101 ASN A O 1
ATOM 839 N N . ILE A 1 102 ? -30.952 -11.349 31.781 1.00 89.00 102 ILE A N 1
ATOM 840 C CA . ILE A 1 102 ? -32.112 -11.762 30.966 1.00 89.00 102 ILE A CA 1
ATOM 841 C C . ILE A 1 102 ? -32.537 -13.214 31.254 1.00 89.00 102 ILE A C 1
ATOM 843 O O . ILE A 1 102 ? -33.723 -13.537 31.220 1.00 89.00 102 ILE A O 1
ATOM 847 N N . LYS A 1 103 ? -31.587 -14.125 31.504 1.00 81.88 103 LYS A N 1
ATOM 848 C CA . LYS A 1 103 ? -31.908 -15.519 31.862 1.00 81.88 103 LYS A CA 1
ATOM 849 C C . LYS A 1 103 ? -32.490 -15.634 33.270 1.00 81.88 103 LYS A C 1
ATOM 851 O O . LYS A 1 103 ? -33.306 -16.520 33.507 1.00 81.88 103 LYS A O 1
ATOM 856 N N . GLU A 1 104 ? -32.041 -14.792 34.192 1.00 79.00 104 GLU A N 1
ATOM 857 C CA . GLU A 1 104 ? -32.529 -14.749 35.570 1.00 79.00 104 GLU A CA 1
ATOM 858 C C . GLU A 1 104 ? -33.936 -14.147 35.643 1.00 79.00 104 GLU A C 1
ATOM 860 O O . GLU A 1 104 ? -34.805 -14.746 36.276 1.00 79.00 104 GLU A O 1
ATOM 865 N N . ASP A 1 105 ? -34.195 -13.067 34.903 1.00 78.06 105 ASP A N 1
ATOM 866 C CA . ASP A 1 105 ? -35.516 -12.439 34.797 1.00 78.06 105 ASP A CA 1
ATOM 867 C C . ASP A 1 105 ? -36.549 -13.409 34.201 1.00 78.06 105 ASP A C 1
ATOM 869 O O . ASP A 1 105 ? -37.611 -13.618 34.785 1.00 78.06 105 ASP A O 1
ATOM 873 N N . LYS A 1 106 ? -36.201 -14.122 33.118 1.00 77.00 106 LYS A N 1
ATOM 874 C CA . LYS A 1 106 ? -37.071 -15.160 32.530 1.00 77.00 106 LYS A CA 1
ATOM 875 C C . LYS A 1 106 ? -37.371 -16.313 33.491 1.00 77.00 106 LYS A C 1
ATOM 877 O O . LYS A 1 106 ? -38.498 -16.792 33.542 1.00 77.00 106 LYS A O 1
ATOM 882 N N . LYS A 1 107 ? -36.387 -16.743 34.289 1.00 72.44 107 LYS A N 1
ATOM 883 C CA . LYS A 1 107 ? -36.593 -17.774 35.322 1.00 72.44 107 LYS A CA 1
ATOM 884 C C . LYS A 1 107 ? -37.484 -17.296 36.468 1.00 72.44 107 LYS A C 1
ATOM 886 O O . LYS A 1 107 ? -38.138 -18.124 37.100 1.00 72.44 107 LYS A O 1
ATOM 891 N N . MET A 1 108 ? -37.470 -16.002 36.788 1.00 64.94 108 MET A N 1
ATOM 892 C CA . MET A 1 108 ? -38.361 -15.426 37.797 1.00 64.94 108 MET A CA 1
ATOM 893 C C . MET A 1 108 ? -39.792 -15.271 37.273 1.00 64.94 108 MET A C 1
ATOM 895 O O . MET A 1 108 ? -40.729 -15.535 38.025 1.00 64.94 108 MET A O 1
ATOM 899 N N . GLU A 1 109 ? -39.969 -14.920 35.999 1.00 66.44 109 GLU A N 1
ATOM 900 C CA . GLU A 1 109 ? -41.284 -14.886 35.346 1.00 66.44 109 GLU A CA 1
ATOM 901 C C . GLU A 1 109 ? -41.911 -16.287 35.240 1.00 66.44 109 GLU A C 1
ATOM 903 O O . GLU A 1 109 ? -43.063 -16.457 35.630 1.00 66.44 109 GLU A O 1
ATOM 908 N N . GLU A 1 110 ? -41.144 -17.312 34.843 1.00 61.75 110 GLU A N 1
ATOM 909 C CA . GLU A 1 110 ? -41.623 -18.708 34.778 1.00 61.75 110 GLU A CA 1
ATOM 910 C C . GLU A 1 110 ? -42.031 -19.272 36.154 1.00 61.75 110 GLU A C 1
ATOM 912 O O . GLU A 1 110 ? -42.969 -20.064 36.253 1.00 61.75 110 GLU A O 1
ATOM 917 N N . LYS A 1 111 ? -41.366 -18.846 37.239 1.00 59.78 111 LYS A N 1
ATOM 918 C CA . LYS A 1 111 ? -41.720 -19.257 38.609 1.00 59.78 111 LYS A CA 1
ATOM 919 C C . LYS A 1 111 ? -42.959 -18.551 39.156 1.00 59.78 111 LYS A C 1
ATOM 921 O O . LYS A 1 111 ? -43.683 -19.164 39.931 1.00 59.78 111 LYS A O 1
ATOM 926 N N . LYS A 1 112 ? -43.215 -17.299 38.761 1.00 58.03 112 LYS A N 1
ATOM 927 C CA . LYS A 1 112 ? -44.446 -16.581 39.134 1.00 58.03 112 LYS A CA 1
ATOM 928 C C . LYS A 1 112 ? -45.683 -17.174 38.462 1.00 58.03 112 LYS A C 1
ATOM 930 O O . LYS A 1 112 ? -46.718 -17.261 39.100 1.00 58.03 112 LYS A O 1
ATOM 935 N N . SER A 1 113 ? -45.566 -17.657 37.224 1.00 53.44 113 SER A N 1
ATOM 936 C CA . SER A 1 113 ? -46.682 -18.328 36.544 1.00 53.44 113 SER A CA 1
ATOM 937 C C . SER A 1 113 ? -47.037 -19.711 37.107 1.00 53.44 113 SER A C 1
ATOM 939 O O . SER A 1 113 ? -48.101 -20.214 36.789 1.00 53.44 113 SER A O 1
ATOM 941 N N . GLN A 1 114 ? -46.171 -20.340 37.915 1.00 51.84 114 GLN A N 1
ATOM 942 C CA . GLN A 1 114 ? -46.452 -21.638 38.556 1.00 51.84 114 GLN A CA 1
ATOM 943 C C . GLN A 1 114 ? -46.996 -21.514 39.987 1.00 51.84 114 GLN A C 1
ATOM 945 O O . GLN A 1 114 ? -47.567 -22.476 40.485 1.00 51.84 114 GLN A O 1
ATOM 950 N N . SER A 1 115 ? -46.837 -20.364 40.653 1.00 48.38 115 SER A N 1
ATOM 951 C CA . SER A 1 115 ? -47.362 -20.146 42.010 1.00 48.38 115 SER A CA 1
ATOM 952 C C . SER A 1 115 ? -48.830 -19.720 42.050 1.00 48.38 115 SER A C 1
ATOM 954 O O . SER A 1 115 ? -49.447 -19.821 43.103 1.00 48.38 115 SER A O 1
ATOM 956 N N . ASP A 1 116 ? -49.385 -19.253 40.930 1.00 51.22 116 ASP A N 1
ATOM 957 C CA . ASP A 1 116 ? -50.771 -18.768 40.863 1.00 51.22 116 ASP A CA 1
ATOM 958 C C . ASP A 1 116 ? -51.798 -19.904 40.627 1.00 51.22 116 ASP A C 1
ATOM 960 O O . ASP A 1 116 ? -52.994 -19.676 40.778 1.00 51.22 116 ASP A O 1
ATOM 964 N N . ASP A 1 117 ? -51.348 -21.132 40.324 1.00 51.38 117 ASP A N 1
ATOM 965 C CA . ASP A 1 117 ? -52.208 -22.308 40.078 1.00 51.38 117 ASP A CA 1
ATOM 966 C C . ASP A 1 117 ? -52.366 -23.249 41.303 1.00 51.38 117 ASP A C 1
ATOM 968 O O . ASP A 1 117 ? -53.132 -24.209 41.235 1.00 51.38 117 ASP A O 1
ATOM 972 N N . GLU A 1 118 ? -51.669 -23.014 42.428 1.00 49.50 118 GLU A N 1
ATOM 973 C CA . GLU A 1 118 ? -51.718 -23.890 43.626 1.00 49.50 118 GLU A CA 1
ATOM 974 C C . GLU A 1 118 ? -52.645 -23.392 44.761 1.00 49.50 118 GLU A C 1
ATOM 976 O O . GLU A 1 118 ? -52.778 -24.085 45.770 1.00 49.50 118 GLU A O 1
ATOM 981 N N . ASP A 1 119 ? -53.317 -22.241 44.610 1.00 46.47 119 ASP A N 1
ATOM 982 C CA . ASP A 1 119 ? -54.172 -21.632 45.658 1.00 46.47 119 ASP A CA 1
ATOM 983 C C . ASP A 1 119 ? -55.661 -21.476 45.242 1.00 46.47 119 ASP A C 1
ATOM 985 O O . ASP A 1 119 ? -56.351 -20.556 45.685 1.00 46.47 119 ASP A O 1
ATOM 989 N N . SER A 1 120 ? -56.181 -22.353 44.365 1.00 43.22 120 SER A N 1
ATOM 990 C CA . SER A 1 120 ? -57.616 -22.445 43.993 1.00 43.22 120 SER A CA 1
ATOM 991 C C . SER A 1 120 ? -58.216 -23.832 44.200 1.00 43.22 120 SER A C 1
ATOM 993 O O . SER A 1 120 ? -57.547 -24.834 43.869 1.00 43.22 120 SER A O 1
#

Secondary structure (DSSP, 8-state):
-GGG-SSHHHHHHHHHHHHHHHHTT-S-HHHHHHHHHHHHHTTT-SSHHHHHHHHHHHHHHHHT-TT--TT--HHHHHHHHHHHHHHHHHHHHHHHHHHHHHHHHHHHHHHHHHHSSS--

Radius of gyration: 29.05 Å; Cα contacts (8 Å, |Δi|>4): 67; chains: 1; bounding box: 75×37×69 Å

Foldseek 3Di:
DQCPPPDPVSVLVVLVVLLVCLLVVNDPLVCLVVQLVSLVVQCPPPDPSSNVSSVSNNVSSVVSPPPCPPPDDPVNVVVVVVVVVVVVVVVVVVVVVVVVVVVVVVVVVVVVVVVVPPPD

Mean predicted aligned error: 10.18 Å